Protein AF-A0A015J1Q8-F1 (afdb_monomer)

InterPro domains:
  IPR000719 Protein kinase domain [PS50011] (1-57)
  IPR011009 Protein kinase-like domain superfamily [SSF56112] (1-56)

Organism: Rhizophagus irregularis (strain DAOM 197198w) (NCBI:txid1432141)

pLDDT: mean 86.93, std 5.54, range [69.5, 94.81]

Sequence (57 aa):
MIVMKYYKNGNLYQYLDRSNGILSWINIIDTLWENARGLKKIHAEGKVFMDLLDENF

Radius of gyration: 13.04 Å; Cα contacts (8 Å, |Δi|>4): 25; chains: 1; bounding box: 37×18×32 Å

Solvent-accessible surface area (backbone atoms only — not comparable to full-atom values): 3640 Å² total; per-residue (Å²): 139,86,87,75,89,85,60,92,70,59,34,45,46,58,44,36,59,76,43,74,70,64,68,56,71,65,60,52,52,54,52,53,50,53,51,52,54,51,51,53,51,43,47,74,72,76,46,80,88,88,70,91,51,48,77,74,74

Foldseek 3Di:
DDDDDDDPQAFQVSNCVVVVVDDDPVVVVVVVVVVVVVQVVCVVVVHHDDDPDRNVD

Structure (mmCIF, N/CA/C/O backbone):
data_AF-A0A015J1Q8-F1
#
_entry.id   AF-A0A015J1Q8-F1
#
loop_
_atom_site.group_PDB
_atom_site.id
_atom_site.type_symbol
_atom_site.label_atom_id
_atom_site.label_alt_id
_atom_site.label_comp_id
_atom_site.label_asym_id
_atom_site.label_entity_id
_atom_site.label_seq_id
_atom_site.pdbx_PDB_ins_code
_atom_site.Cartn_x
_atom_site.Cartn_y
_atom_site.Cartn_z
_atom_site.occupancy
_atom_site.B_iso_or_equiv
_atom_site.auth_seq_id
_atom_site.auth_comp_id
_atom_site.auth_asym_id
_atom_site.auth_atom_id
_atom_site.pdbx_PDB_model_num
ATOM 1 N N . MET A 1 1 ? -25.705 -9.000 -3.405 1.00 81.75 1 MET A N 1
ATOM 2 C CA . MET A 1 1 ? -24.718 -8.349 -4.294 1.00 81.75 1 MET A CA 1
ATOM 3 C C . MET A 1 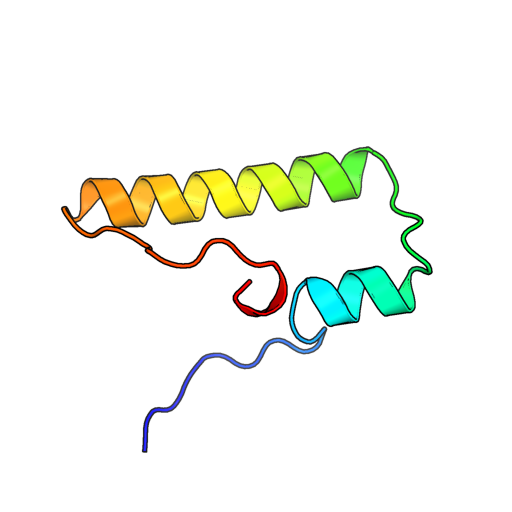1 ? -24.055 -7.234 -3.506 1.00 81.75 1 MET A C 1
ATOM 5 O O . MET A 1 1 ? -24.778 -6.409 -2.966 1.00 81.75 1 MET A O 1
ATOM 9 N N . ILE A 1 2 ? -22.728 -7.246 -3.374 1.00 85.19 2 ILE A N 1
ATOM 10 C CA . ILE A 1 2 ? -21.974 -6.186 -2.687 1.00 85.19 2 ILE A CA 1
ATOM 11 C C . ILE A 1 2 ? -21.358 -5.297 -3.767 1.00 85.19 2 ILE A C 1
ATOM 13 O O . ILE A 1 2 ? -20.758 -5.810 -4.708 1.00 85.19 2 ILE A O 1
ATOM 17 N N . VAL A 1 3 ? -21.531 -3.980 -3.652 1.00 90.06 3 VAL A N 1
ATOM 18 C CA . VAL A 1 3 ? -20.914 -2.997 -4.552 1.00 90.06 3 VAL A CA 1
ATOM 19 C C . VAL A 1 3 ? -19.689 -2.426 -3.846 1.00 90.06 3 VAL A C 1
ATOM 21 O O . VAL A 1 3 ? -19.804 -1.909 -2.738 1.00 90.06 3 VAL A O 1
ATOM 24 N N . MET A 1 4 ? -18.521 -2.534 -4.477 1.00 89.00 4 MET A N 1
ATOM 25 C CA . MET A 1 4 ? -17.250 -2.028 -3.953 1.00 89.00 4 MET A CA 1
ATOM 26 C C . MET A 1 4 ? -16.669 -0.962 -4.882 1.00 89.00 4 MET A C 1
ATOM 28 O O . MET A 1 4 ? -17.041 -0.864 -6.052 1.00 89.00 4 MET A O 1
ATOM 32 N N . LYS A 1 5 ? -15.750 -0.148 -4.356 1.00 90.56 5 LYS A N 1
ATOM 33 C CA . LYS A 1 5 ? -15.027 0.848 -5.153 1.00 90.56 5 LYS A CA 1
ATOM 34 C C . LYS A 1 5 ? -14.216 0.150 -6.250 1.00 90.56 5 LYS A C 1
ATOM 36 O O . LYS A 1 5 ? -13.486 -0.794 -5.971 1.00 90.56 5 LYS A O 1
ATOM 41 N N . TYR A 1 6 ? -14.319 0.643 -7.484 1.00 89.62 6 TYR A N 1
ATOM 42 C CA . TYR A 1 6 ? -13.541 0.130 -8.611 1.00 89.62 6 TYR A CA 1
ATOM 43 C C . TYR A 1 6 ? -12.149 0.769 -8.660 1.00 89.62 6 TYR A C 1
ATOM 45 O O . TYR A 1 6 ? -12.018 1.997 -8.665 1.00 89.62 6 TYR A O 1
ATOM 53 N N . TYR A 1 7 ? -11.119 -0.071 -8.741 1.00 86.50 7 TYR A N 1
ATOM 54 C CA . TYR A 1 7 ? -9.731 0.344 -8.913 1.00 86.50 7 TYR A CA 1
ATOM 55 C C . TYR A 1 7 ? -9.270 0.010 -10.333 1.00 86.50 7 TYR A C 1
ATOM 57 O O . TYR A 1 7 ? -9.161 -1.153 -10.712 1.00 86.50 7 TYR A O 1
ATOM 65 N N . LYS A 1 8 ? -8.983 1.050 -11.127 1.00 89.81 8 LYS A N 1
ATOM 66 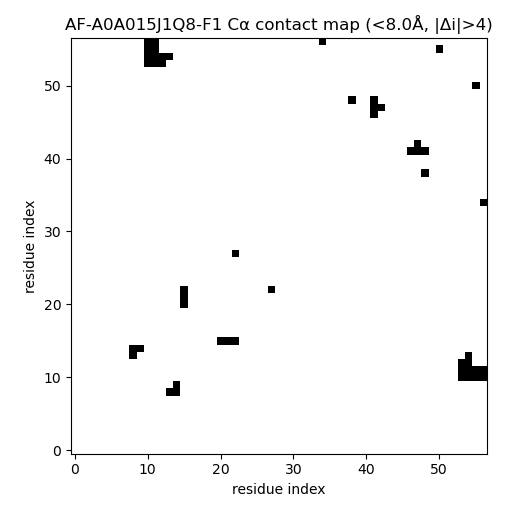C CA . LYS A 1 8 ? -8.630 0.930 -12.554 1.00 89.81 8 LYS A CA 1
ATOM 67 C C . LYS A 1 8 ? -7.403 0.045 -12.805 1.00 89.81 8 LYS A C 1
ATOM 69 O O . LYS A 1 8 ? -7.306 -0.584 -13.854 1.00 89.81 8 LYS A O 1
ATOM 74 N N . ASN A 1 9 ? -6.463 0.018 -11.864 1.00 86.88 9 ASN A N 1
ATOM 75 C CA . ASN A 1 9 ? -5.180 -0.649 -12.056 1.00 86.88 9 ASN A CA 1
ATOM 76 C C . ASN A 1 9 ? -5.217 -2.153 -11.754 1.00 86.88 9 ASN A C 1
ATOM 78 O O . ASN A 1 9 ? -4.242 -2.826 -12.077 1.00 86.88 9 ASN A O 1
ATOM 82 N N . GLY A 1 10 ? -6.344 -2.689 -11.274 1.00 88.50 10 GLY A N 1
ATOM 83 C CA . GLY A 1 10 ? -6.415 -4.062 -10.773 1.00 88.50 10 GLY A CA 1
ATOM 84 C C . GLY A 1 10 ? -5.871 -4.168 -9.350 1.00 88.50 10 GLY A C 1
ATOM 85 O O . GLY A 1 10 ? -5.687 -3.141 -8.693 1.00 88.50 10 GLY A O 1
ATOM 86 N N . ASN A 1 11 ? -5.644 -5.397 -8.891 1.00 89.56 11 ASN A N 1
ATOM 87 C CA . ASN A 1 11 ? -4.984 -5.650 -7.609 1.00 89.56 11 ASN A CA 1
ATOM 88 C C . ASN A 1 11 ? -3.464 -5.439 -7.706 1.00 89.56 11 ASN A C 1
ATOM 90 O O . ASN A 1 11 ? -2.904 -5.274 -8.800 1.00 89.56 11 ASN A O 1
ATOM 94 N N . LEU A 1 12 ? -2.798 -5.437 -6.555 1.00 87.56 12 LEU A N 1
ATOM 95 C CA . LEU A 1 12 ? -1.364 -5.206 -6.453 1.00 87.56 12 LEU A CA 1
ATOM 96 C C . LEU A 1 12 ? -0.5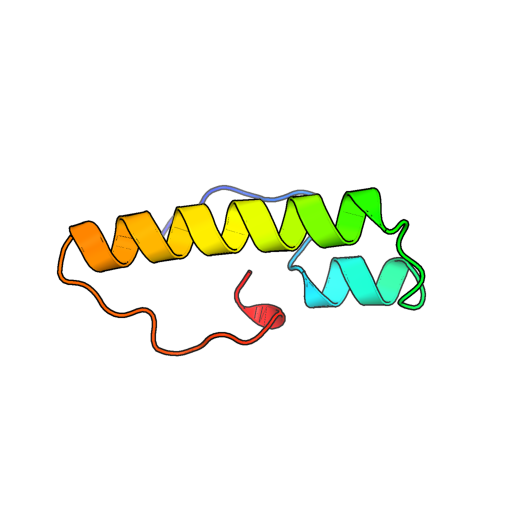62 -6.256 -7.233 1.00 87.56 12 LEU A C 1
ATOM 98 O O . LEU A 1 12 ? 0.369 -5.875 -7.939 1.00 87.56 12 LEU A O 1
ATOM 102 N N . TYR A 1 13 ? -0.968 -7.529 -7.207 1.00 86.69 13 TYR A N 1
ATOM 103 C CA . TYR A 1 13 ? -0.337 -8.577 -8.021 1.00 86.69 13 TYR A CA 1
ATOM 104 C C . TYR A 1 13 ? -0.336 -8.226 -9.521 1.00 86.69 13 TYR A C 1
ATOM 106 O O . TYR A 1 13 ? 0.713 -8.172 -10.161 1.00 86.69 13 TYR A O 1
ATOM 114 N N . GLN A 1 14 ? -1.503 -7.899 -10.086 1.00 89.44 14 GLN A N 1
ATOM 115 C CA . GLN A 1 14 ? -1.641 -7.519 -11.498 1.00 89.44 14 GLN A CA 1
ATOM 116 C C . GLN A 1 14 ? -0.860 -6.249 -11.835 1.00 89.44 14 GLN A C 1
ATOM 118 O O . GLN A 1 14 ? -0.347 -6.095 -12.946 1.00 89.44 14 GLN A O 1
ATOM 123 N N . TYR A 1 15 ? -0.798 -5.311 -10.895 1.00 88.06 15 TYR A N 1
ATOM 124 C CA . TYR A 1 15 ? -0.022 -4.093 -11.054 1.00 88.06 15 TYR A CA 1
ATOM 125 C C . TYR A 1 15 ? 1.485 -4.387 -11.117 1.00 88.06 15 TYR A C 1
ATOM 127 O O . TYR A 1 15 ? 2.175 -3.854 -11.991 1.00 88.06 15 TYR A O 1
ATOM 135 N N . LEU A 1 16 ? 1.983 -5.268 -10.246 1.00 86.25 16 LEU A N 1
ATOM 136 C CA . LEU A 1 16 ? 3.383 -5.693 -10.217 1.00 86.25 16 LEU A CA 1
ATOM 137 C C . LEU A 1 16 ? 3.766 -6.495 -11.463 1.00 86.25 16 LEU A C 1
ATOM 139 O O . LEU A 1 16 ? 4.794 -6.196 -12.075 1.00 86.25 16 LEU A O 1
ATOM 143 N N . ASP A 1 17 ? 2.920 -7.435 -11.883 1.00 88.75 17 ASP A N 1
ATOM 144 C CA . ASP A 1 17 ? 3.126 -8.252 -13.083 1.00 88.75 17 ASP A CA 1
ATOM 145 C C . ASP A 1 17 ? 3.283 -7.380 -14.343 1.00 88.75 17 ASP A C 1
ATOM 147 O O . ASP A 1 17 ? 4.255 -7.512 -15.085 1.00 88.75 17 ASP A O 1
ATOM 151 N N . ARG A 1 18 ? 2.429 -6.358 -14.517 1.00 89.25 18 ARG A N 1
ATOM 152 C CA . ARG A 1 18 ? 2.537 -5.394 -15.636 1.00 89.25 18 ARG A CA 1
ATOM 153 C C . ARG A 1 18 ? 3.828 -4.580 -15.631 1.00 89.25 18 ARG A C 1
ATOM 155 O O . ARG A 1 18 ? 4.248 -4.101 -16.683 1.00 89.25 18 ARG A O 1
ATOM 162 N N . SER A 1 19 ? 4.429 -4.380 -14.461 1.00 84.31 19 SER A N 1
ATOM 163 C CA . SER A 1 19 ? 5.719 -3.696 -14.329 1.00 84.31 19 SER A CA 1
ATOM 164 C C . SER A 1 19 ? 6.922 -4.627 -14.523 1.00 84.31 19 SER A C 1
ATOM 166 O O . SER A 1 19 ? 8.057 -4.174 -14.385 1.00 84.31 19 SER A O 1
ATOM 168 N N . ASN A 1 20 ? 6.709 -5.917 -14.828 1.00 82.38 20 ASN A N 1
ATOM 169 C CA . ASN A 1 20 ? 7.733 -6.969 -14.778 1.00 82.38 20 ASN A CA 1
ATOM 170 C C . ASN A 1 20 ? 8.452 -7.023 -13.415 1.00 82.38 20 ASN A C 1
ATOM 172 O O . ASN A 1 20 ? 9.646 -7.314 -13.343 1.00 82.38 20 ASN A O 1
ATOM 176 N N . GLY A 1 21 ? 7.754 -6.657 -12.334 1.00 75.94 21 GLY A N 1
ATOM 177 C CA . GLY A 1 21 ? 8.339 -6.510 -10.998 1.00 75.94 21 GLY A CA 1
ATOM 178 C C . GLY A 1 21 ? 9.315 -5.334 -10.841 1.00 75.94 21 GLY A C 1
ATOM 179 O O . GLY A 1 21 ? 9.924 -5.188 -9.781 1.00 75.94 21 GLY A O 1
ATOM 180 N N . ILE A 1 22 ? 9.485 -4.484 -11.861 1.00 81.06 22 ILE A N 1
ATOM 181 C CA . ILE A 1 22 ? 10.394 -3.336 -11.824 1.00 81.06 22 ILE A CA 1
ATOM 182 C C . ILE A 1 22 ? 9.617 -2.102 -11.365 1.00 81.06 22 ILE A C 1
ATOM 184 O O . ILE A 1 22 ? 8.927 -1.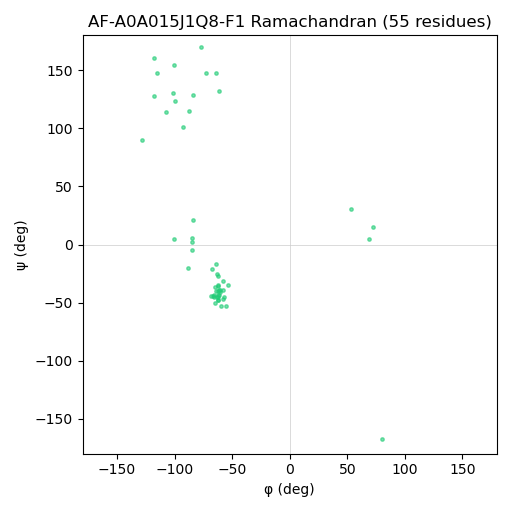440 -12.141 1.00 81.06 22 ILE A O 1
ATOM 188 N N . LEU A 1 23 ? 9.779 -1.754 -10.090 1.00 85.50 23 LEU A N 1
ATOM 189 C CA . LEU A 1 23 ? 9.246 -0.527 -9.506 1.00 85.50 23 LEU A CA 1
ATOM 190 C C . LEU A 1 23 ? 10.365 0.405 -9.050 1.00 85.50 23 LEU A C 1
ATOM 192 O O . LEU A 1 23 ? 11.415 -0.027 -8.577 1.00 85.50 23 LEU A O 1
ATOM 196 N N . SER A 1 24 ? 10.115 1.713 -9.146 1.00 88.94 24 SER A N 1
ATOM 197 C CA . SER A 1 24 ? 10.967 2.692 -8.477 1.00 88.94 24 SER A CA 1
ATOM 198 C C . SER A 1 24 ? 10.876 2.498 -6.960 1.00 88.94 24 SER A C 1
ATOM 200 O O . SER A 1 24 ? 9.820 2.160 -6.424 1.00 88.94 24 SER A O 1
ATOM 202 N N . TRP A 1 25 ? 11.970 2.774 -6.250 1.00 90.44 25 TRP A N 1
ATOM 203 C CA . TRP A 1 25 ? 11.987 2.734 -4.785 1.00 90.44 25 TRP A CA 1
ATOM 204 C C . TRP A 1 25 ? 10.891 3.597 -4.150 1.00 90.44 25 TRP A C 1
ATOM 206 O O . TRP A 1 25 ? 10.311 3.201 -3.146 1.00 90.44 25 TRP A O 1
ATOM 216 N N . ILE A 1 26 ? 10.564 4.738 -4.765 1.00 93.44 26 ILE A N 1
ATOM 217 C CA . ILE A 1 26 ? 9.484 5.624 -4.309 1.00 93.44 26 ILE A CA 1
ATOM 218 C C . ILE A 1 26 ? 8.137 4.897 -4.375 1.00 93.44 26 ILE A C 1
ATOM 220 O O . ILE A 1 26 ? 7.425 4.852 -3.379 1.00 93.44 26 ILE A O 1
ATOM 224 N N . ASN A 1 27 ? 7.831 4.236 -5.496 1.00 89.12 27 ASN A N 1
ATOM 225 C CA . ASN A 1 27 ? 6.576 3.497 -5.650 1.00 89.12 27 ASN A CA 1
ATOM 226 C C . ASN A 1 27 ? 6.461 2.339 -4.645 1.00 89.12 27 ASN A C 1
ATOM 228 O O . ASN A 1 27 ? 5.365 2.059 -4.158 1.00 89.12 27 ASN A O 1
ATOM 232 N N . ILE A 1 28 ? 7.576 1.674 -4.322 1.00 89.75 28 ILE A N 1
ATOM 233 C CA . ILE A 1 28 ? 7.611 0.608 -3.310 1.00 89.75 28 ILE A CA 1
ATOM 234 C C . ILE A 1 28 ? 7.278 1.180 -1.927 1.00 89.75 28 ILE A C 1
ATOM 236 O O . ILE A 1 28 ? 6.395 0.662 -1.244 1.00 89.75 28 ILE A O 1
ATOM 240 N N . ILE A 1 29 ? 7.952 2.261 -1.525 1.00 93.06 29 ILE A N 1
ATOM 241 C CA . ILE A 1 29 ? 7.736 2.896 -0.219 1.00 93.06 29 ILE A CA 1
ATOM 242 C C . ILE A 1 29 ? 6.307 3.426 -0.095 1.00 93.06 29 ILE A C 1
ATOM 244 O O . ILE A 1 29 ? 5.658 3.157 0.916 1.00 93.06 29 ILE A O 1
ATOM 248 N N . ASP A 1 30 ? 5.792 4.103 -1.120 1.00 93.50 30 ASP A N 1
ATOM 249 C CA . ASP A 1 30 ? 4.429 4.640 -1.113 1.00 93.50 30 ASP A CA 1
ATOM 250 C C . ASP A 1 30 ? 3.385 3.521 -0.984 1.00 93.50 30 ASP A C 1
ATOM 252 O O . ASP A 1 30 ? 2.465 3.615 -0.169 1.00 93.50 30 ASP A O 1
ATOM 256 N N . THR A 1 31 ? 3.565 2.417 -1.718 1.00 90.88 31 THR A N 1
ATOM 257 C CA . THR A 1 31 ? 2.664 1.256 -1.644 1.00 90.88 31 THR A CA 1
ATOM 258 C C . THR A 1 31 ? 2.674 0.639 -0.246 1.00 90.88 31 THR A C 1
ATOM 260 O O . THR A 1 31 ? 1.615 0.408 0.339 1.00 90.88 31 THR A O 1
ATOM 263 N N . LEU A 1 32 ? 3.852 0.399 0.335 1.00 92.31 32 LEU A N 1
ATOM 264 C CA . LEU A 1 32 ? 3.965 -0.160 1.688 1.00 92.31 32 LEU A CA 1
ATOM 265 C C . LEU A 1 32 ? 3.352 0.767 2.741 1.00 92.31 32 LEU A C 1
ATOM 267 O O . LEU A 1 32 ? 2.683 0.308 3.671 1.00 92.31 32 LEU A O 1
ATOM 271 N N . TRP A 1 33 ? 3.557 2.072 2.589 1.00 94.81 33 TRP A N 1
ATOM 272 C CA . TRP A 1 33 ? 3.065 3.066 3.528 1.00 94.81 33 TRP A CA 1
ATOM 273 C C . TRP A 1 33 ? 1.533 3.139 3.549 1.00 94.81 33 TRP A C 1
ATOM 275 O O . TRP A 1 33 ? 0.926 3.159 4.626 1.00 94.81 33 TRP A O 1
ATOM 285 N N . GLU A 1 3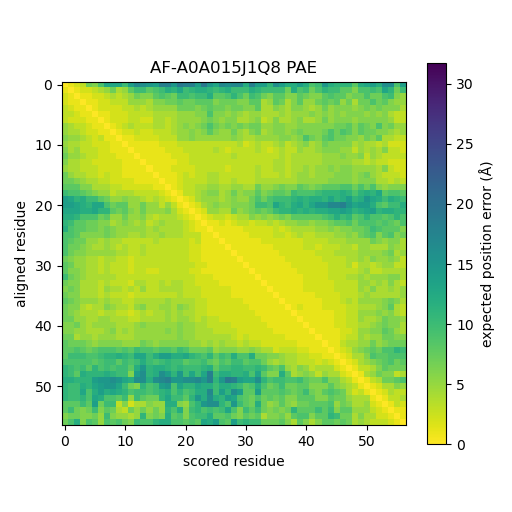4 ? 0.891 3.141 2.381 1.00 92.00 34 GLU A N 1
ATOM 286 C CA . GLU A 1 34 ?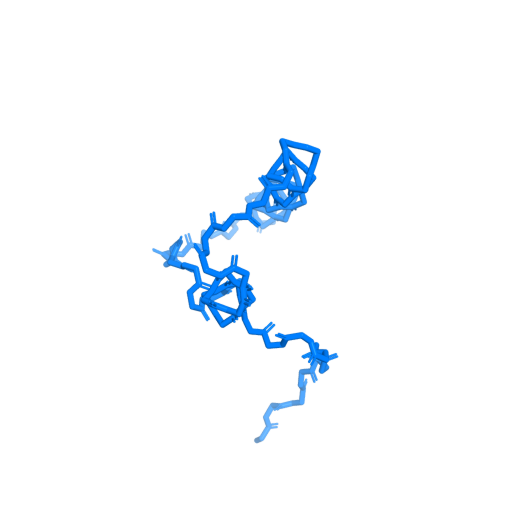 -0.573 3.143 2.288 1.00 92.00 34 GLU A CA 1
ATOM 287 C C . GLU A 1 34 ? -1.185 1.860 2.867 1.00 92.00 34 GLU A C 1
ATOM 289 O O . GLU A 1 34 ? -2.150 1.930 3.637 1.00 92.00 34 GLU A O 1
ATOM 294 N N . ASN A 1 35 ? -0.564 0.705 2.617 1.00 90.06 35 ASN A N 1
ATOM 295 C CA . ASN A 1 35 ? -0.986 -0.564 3.213 1.00 90.06 35 ASN A CA 1
ATOM 296 C C . ASN A 1 35 ? -0.855 -0.557 4.744 1.00 90.06 35 ASN A C 1
ATOM 298 O O . ASN A 1 35 ? -1.800 -0.908 5.457 1.00 90.06 35 ASN A O 1
ATOM 302 N N . ALA A 1 36 ? 0.267 -0.067 5.277 1.00 92.50 36 ALA A N 1
ATOM 303 C CA . ALA A 1 36 ? 0.468 0.055 6.720 1.00 92.50 36 ALA A CA 1
ATOM 304 C C . ALA A 1 36 ? -0.559 1.000 7.373 1.00 92.50 36 ALA A C 1
ATOM 306 O O . ALA A 1 36 ? -1.079 0.710 8.455 1.00 92.50 36 ALA A O 1
ATOM 307 N N . ARG A 1 37 ? -0.904 2.114 6.710 1.00 93.50 37 ARG A N 1
ATOM 308 C CA . ARG A 1 37 ? -1.974 3.023 7.159 1.00 93.50 37 ARG A CA 1
ATOM 30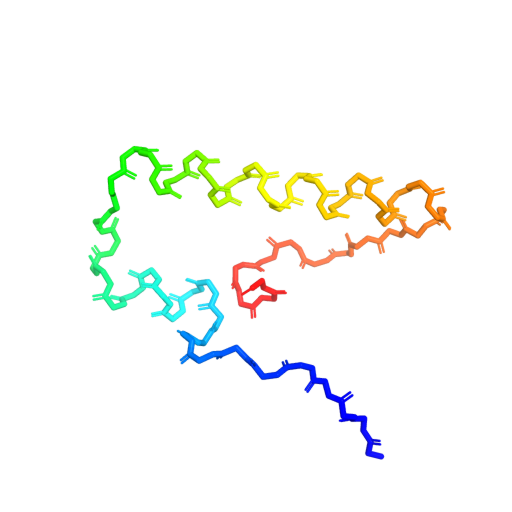9 C C . ARG A 1 37 ? -3.338 2.332 7.177 1.00 93.50 37 ARG A C 1
ATOM 311 O O . ARG A 1 37 ? -4.089 2.529 8.135 1.00 93.50 37 ARG A O 1
ATOM 318 N N . GLY A 1 38 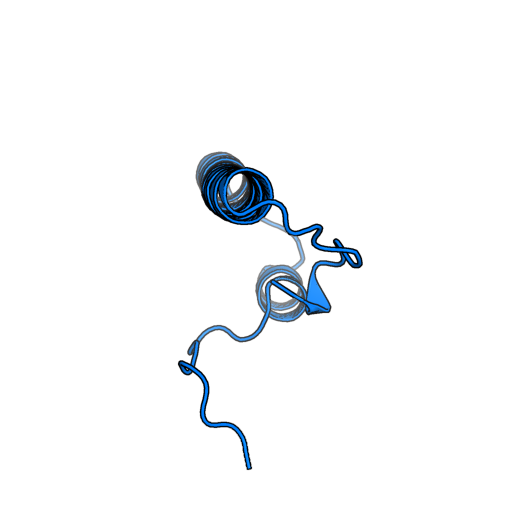? -3.657 1.549 6.147 1.00 90.25 38 GLY A N 1
ATOM 319 C CA . GLY A 1 38 ? -4.892 0.766 6.068 1.00 90.25 38 GLY A CA 1
ATOM 320 C C . GLY A 1 38 ? -5.006 -0.238 7.214 1.00 90.25 38 GLY A C 1
ATOM 321 O O . GLY A 1 38 ? -5.970 -0.194 7.980 1.00 90.25 38 GLY A O 1
ATOM 322 N N . LEU A 1 39 ? -3.974 -1.063 7.408 1.00 90.88 39 LEU A N 1
ATOM 323 C CA . LEU A 1 39 ? -3.923 -2.055 8.488 1.00 90.88 39 LEU A CA 1
ATOM 324 C C . LEU A 1 39 ? -4.011 -1.408 9.874 1.00 90.88 39 LEU A C 1
ATOM 326 O O . LEU A 1 39 ? -4.760 -1.876 10.730 1.00 90.88 39 LEU A O 1
ATOM 330 N N . LYS A 1 40 ? -3.324 -0.277 10.086 1.00 92.25 40 LYS A N 1
ATOM 331 C CA . LYS A 1 40 ? -3.414 0.477 11.345 1.00 92.25 40 LYS A CA 1
ATOM 332 C C . LYS A 1 40 ? -4.849 0.914 11.656 1.00 92.25 40 LYS A C 1
ATOM 334 O O . LYS A 1 40 ? -5.248 0.864 12.817 1.00 92.25 40 LYS A O 1
ATOM 339 N N . LYS A 1 41 ? -5.625 1.332 10.648 1.00 91.50 41 LYS A N 1
ATOM 340 C CA . LYS A 1 41 ? -7.042 1.695 10.830 1.00 91.50 41 LYS A CA 1
ATOM 341 C C . LYS A 1 41 ? -7.899 0.476 11.168 1.00 91.50 41 LYS A C 1
ATOM 343 O O . LYS A 1 41 ? -8.677 0.548 12.110 1.00 91.50 41 LYS A O 1
ATOM 348 N N . ILE A 1 42 ? -7.708 -0.642 10.465 1.00 91.31 42 ILE A N 1
ATOM 349 C CA . ILE A 1 42 ? -8.435 -1.896 10.730 1.00 91.31 42 ILE A CA 1
ATOM 350 C C . ILE A 1 42 ? -8.198 -2.361 12.174 1.00 91.31 42 ILE A C 1
ATOM 352 O O . ILE A 1 42 ? -9.151 -2.654 12.896 1.00 91.31 42 ILE A O 1
ATOM 356 N N . HIS A 1 43 ? -6.941 -2.350 12.625 1.00 89.94 43 HIS A N 1
ATOM 357 C CA . HIS A 1 43 ? -6.590 -2.723 13.996 1.00 89.94 43 HIS A CA 1
ATOM 358 C C . HIS A 1 43 ? -7.163 -1.755 15.039 1.00 89.94 43 HIS A C 1
ATOM 360 O O . HIS A 1 43 ? -7.591 -2.193 16.104 1.00 89.94 43 HIS A O 1
ATOM 366 N N . ALA A 1 44 ? -7.216 -0.452 14.743 1.00 90.56 44 ALA A N 1
ATOM 367 C CA . ALA A 1 44 ? -7.837 0.530 15.635 1.00 90.56 44 ALA A CA 1
ATOM 368 C C . ALA A 1 44 ? -9.348 0.290 15.828 1.00 90.56 44 ALA A C 1
ATOM 370 O O . ALA A 1 44 ? -9.895 0.654 16.864 1.00 90.56 44 ALA A O 1
ATOM 371 N N . GLU A 1 45 ? -10.012 -0.360 14.870 1.00 91.69 45 GLU A N 1
ATOM 372 C CA . GLU A 1 45 ? -11.416 -0.778 14.972 1.00 91.69 45 GLU A CA 1
ATOM 373 C C . GLU A 1 45 ? -11.603 -2.136 15.676 1.00 91.69 45 GLU A C 1
ATOM 375 O O . GLU A 1 45 ? -12.716 -2.662 15.711 1.00 91.69 45 GLU A O 1
ATOM 380 N N . GLY A 1 46 ? -10.532 -2.730 16.215 1.00 85.75 46 GLY A N 1
ATOM 381 C CA . GLY A 1 46 ? -10.566 -4.039 16.876 1.00 85.75 46 GLY A CA 1
ATOM 382 C C . GLY A 1 46 ? -10.745 -5.220 15.916 1.00 85.75 46 GLY A C 1
ATOM 383 O O . GLY A 1 46 ? -11.080 -6.321 16.352 1.00 85.75 46 GLY A O 1
ATOM 384 N N . LYS A 1 47 ? -10.545 -5.005 14.611 1.00 84.62 47 LYS A N 1
ATOM 385 C CA . LYS A 1 47 ? -10.655 -6.032 13.568 1.00 84.62 47 LYS A CA 1
ATOM 386 C C . LYS A 1 47 ? -9.266 -6.532 13.176 1.00 84.62 47 LYS A C 1
ATOM 388 O O . LYS A 1 47 ? -8.283 -5.806 13.295 1.00 84.62 47 LYS A O 1
ATOM 393 N N . VAL A 1 48 ? -9.194 -7.759 12.665 1.00 82.69 48 VAL A N 1
ATOM 394 C CA . VAL A 1 48 ? -7.957 -8.357 12.142 1.00 82.69 48 VAL A CA 1
ATO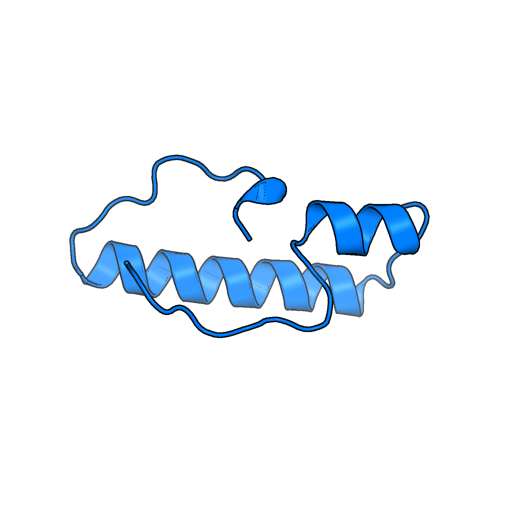M 395 C C . VAL A 1 48 ? -8.149 -8.657 10.664 1.00 82.69 48 VAL A C 1
ATOM 397 O O . VAL A 1 48 ? -9.124 -9.304 10.284 1.00 82.69 48 VAL A O 1
ATOM 400 N N . PHE A 1 49 ? -7.222 -8.184 9.832 1.00 77.50 49 PHE A N 1
ATOM 401 C CA . PHE A 1 49 ? -7.151 -8.588 8.433 1.00 77.50 49 PHE A CA 1
ATOM 402 C C . PHE A 1 49 ? -6.302 -9.856 8.337 1.00 77.50 49 PHE A C 1
ATOM 404 O O . PHE A 1 49 ? -5.130 -9.844 8.702 1.00 77.50 49 PHE A O 1
ATOM 411 N N . MET A 1 50 ? -6.919 -10.964 7.929 1.00 75.50 50 MET A N 1
ATOM 412 C CA . MET A 1 50 ? -6.328 -12.297 8.078 1.00 75.50 50 MET A CA 1
ATOM 413 C C . MET A 1 50 ? -5.450 -12.720 6.892 1.00 75.50 50 MET A C 1
ATOM 415 O O . MET A 1 50 ? -4.620 -13.607 7.057 1.00 75.50 50 MET A O 1
ATOM 419 N N . ASP A 1 51 ? -5.611 -12.095 5.723 1.00 81.69 51 ASP A N 1
ATOM 420 C CA . ASP A 1 51 ? -5.010 -12.563 4.470 1.00 81.69 51 ASP A CA 1
ATOM 421 C C . ASP A 1 51 ? -4.230 -11.456 3.742 1.00 81.69 51 ASP A C 1
ATOM 423 O O . ASP A 1 51 ? -4.773 -10.715 2.928 1.00 81.69 51 ASP A O 1
ATOM 427 N N . LEU A 1 52 ? -2.936 -11.351 4.058 1.00 80.31 52 LEU A N 1
ATOM 428 C CA . LEU A 1 52 ? -2.024 -10.284 3.622 1.00 80.31 52 LEU A CA 1
ATOM 429 C C . LEU A 1 52 ? -1.397 -10.495 2.226 1.00 80.31 52 LEU A C 1
ATOM 431 O O . LEU A 1 52 ? -0.353 -9.907 1.939 1.00 80.31 52 LEU A O 1
ATOM 435 N N . LEU A 1 53 ? -1.990 -11.323 1.367 1.00 80.88 53 LEU A N 1
ATOM 436 C CA . LEU A 1 53 ? -1.501 -11.540 0.002 1.00 80.88 53 LEU A CA 1
ATOM 437 C C . LEU A 1 53 ? -1.777 -10.332 -0.911 1.00 80.88 53 LEU A C 1
ATOM 439 O O . LEU A 1 53 ? -2.783 -9.640 -0.772 1.00 80.88 53 LEU A O 1
ATOM 443 N N . ASP A 1 54 ? -0.894 -10.094 -1.877 1.00 69.50 54 ASP A N 1
ATOM 444 C CA . ASP A 1 54 ? -0.962 -9.012 -2.873 1.00 69.50 54 ASP A CA 1
ATOM 445 C C . ASP A 1 54 ? -2.160 -9.113 -3.833 1.00 69.50 54 ASP A C 1
ATOM 447 O O . ASP A 1 54 ? -2.556 -8.126 -4.452 1.00 69.50 54 ASP A O 1
ATOM 451 N N . GLU A 1 55 ? -2.797 -10.276 -3.926 1.00 75.25 55 GLU A N 1
ATOM 452 C CA . GLU A 1 55 ? -4.071 -10.446 -4.631 1.00 75.25 55 GLU A CA 1
ATOM 453 C C . GLU A 1 55 ? -5.247 -9.729 -3.939 1.00 75.25 55 GLU A C 1
ATOM 455 O O . GLU A 1 55 ? -6.242 -9.416 -4.604 1.00 75.25 55 GLU A O 1
ATOM 460 N N . ASN A 1 56 ? -5.112 -9.441 -2.637 1.00 78.12 56 ASN A N 1
ATOM 461 C CA . ASN A 1 56 ? -6.141 -8.847 -1.778 1.00 78.12 56 ASN A CA 1
ATOM 462 C C . ASN A 1 56 ? -5.965 -7.337 -1.539 1.00 78.12 56 ASN A C 1
ATOM 464 O O . ASN A 1 56 ? -6.724 -6.754 -0.755 1.00 78.12 56 ASN A O 1
ATOM 468 N N . PHE A 1 57 ? -4.982 -6.713 -2.198 1.00 77.62 57 PHE A N 1
ATOM 469 C CA . PHE A 1 57 ? -4.654 -5.289 -2.079 1.00 77.62 57 PHE A CA 1
ATOM 470 C C . PHE A 1 57 ? -4.825 -4.522 -3.390 1.00 77.62 57 PHE A C 1
ATOM 472 O O . PHE A 1 57 ? -4.583 -5.106 -4.470 1.00 77.62 57 PHE A O 1
#

Secondary structure (DSSP, 8-state):
-------TT--HHHHHHHTTT---HHHHHHHHHHHHHHHHHHHHTT-------GGG-

Mean predicted aligned error: 5.37 Å

Nearest PDB structures (foldseek):
  8u1l-assembly1_C  TM=7.739E-01  e=2.104E-01  Homo sapiens
  6g3c-assembly2_B  TM=8.875E-01  e=1.251E+00  Homo sapiens
  5i4n-assembly1_A  TM=9.116E-01  e=1.443E+00  Homo sapiens
  7v3r-assembly1_A  TM=8.853E-01  e=1.085E+00  Homo sapiens